Protein AF-A0A662KQK8-F1 (afdb_monomer)

Secondary structure (DSSP, 8-state):
-EEEE-SSEEEETTEEEEGGGT---EEEEEPPTTS-HHHHHHHHHHHHTT-TTEEEEEEEEEEEPSS-TT-EEEEEEEEESSGGGHHHHHHHHHHTT-EEESTTS-HHHHHHHHHH--

Foldseek 3Di:
DFDFDDQFWTDDDVDIDGLLVPDFDKWKWWDDPPDDPVVLLVLLCVPPVPPQQWDDKADWDWDQDPVHNVDITTIIITTTRTLVCLVVSQVVSVVVPTHIGPSPPDVRVVSVVVVVVD

Solvent-accessible surface area (backbone atoms only — not comparable to full-atom values): 6840 Å² total; per-residue (Å²): 104,83,74,52,64,48,97,59,32,33,37,34,75,94,44,78,44,63,27,76,82,81,48,71,41,54,27,38,40,34,53,50,91,95,56,59,60,67,62,52,49,52,50,48,47,71,78,45,56,82,38,85,54,45,66,48,74,54,67,86,43,78,42,59,37,91,91,43,72,88,43,74,40,51,27,27,43,42,29,27,72,43,61,88,44,36,60,63,54,43,51,52,48,35,76,72,68,32,49,65,43,67,54,81,59,55,60,52,59,49,53,54,50,58,65,70,74,108

pLDDT: mean 93.72, std 4.58, range [72.25, 97.88]

Radius of gyration: 15.24 Å; Cα contacts (8 Å, |Δi|>4): 197; chains: 1; bounding box: 35×21×44 Å

Sequence (118 aa):
MLINASPNYLYWQGKVQPVEKMHSPYFLAIVPDGMDANDARNKIIREIGNDNRIKEIGEIETYSSFWNPGIKRRVFKVYTKHPGNVPEMSDKVFKLGLYTAEHDIPYHERALTDLAAK

Nearest PDB structures (foldseek):
  8ddj-assembly1_A  TM=4.858E-01  e=5.154E-02  Escherichia coli K-12
  4age-assembly1_C  TM=4.569E-01  e=6.938E-02  Escherichia coli
  2vv5-assembly1_G  TM=4.571E-01  e=6.938E-02  Escherichia coli
  4agf-assembly1_G  TM=4.567E-01  e=1.185E-01  Escherichia coli
  2oau-assembly1_G  TM=4.568E-01  e=2.418E-01  Escherichia coli

Mean predicted aligned error: 3.6 Å

Structure (mmCIF, N/CA/C/O backbone):
data_AF-A0A662KQK8-F1
#
_entry.id   AF-A0A662KQK8-F1
#
loop_
_atom_site.group_PDB
_atom_site.id
_atom_site.type_symbol
_atom_site.label_atom_id
_atom_site.label_alt_id
_atom_site.label_comp_id
_atom_site.label_asym_id
_atom_site.label_entity_id
_atom_site.label_seq_id
_atom_site.pdbx_PDB_ins_code
_atom_site.Cartn_x
_atom_site.Cartn_y
_atom_site.Cartn_z
_atom_site.occupancy
_atom_site.B_iso_or_equiv
_atom_site.auth_seq_id
_atom_site.auth_comp_id
_atom_site.auth_asym_id
_atom_site.auth_atom_id
_atom_site.pdbx_PDB_model_num
ATOM 1 N N . MET A 1 1 ? 3.067 0.909 -25.459 1.00 88.75 1 MET A N 1
ATOM 2 C CA . MET A 1 1 ? 2.551 -0.334 -24.848 1.00 88.75 1 MET A CA 1
ATOM 3 C C . MET A 1 1 ? 3.451 -0.738 -23.689 1.00 88.75 1 MET A C 1
ATOM 5 O O . MET A 1 1 ? 4.666 -0.769 -23.888 1.00 88.75 1 MET A O 1
ATOM 9 N N . LEU A 1 2 ? 2.884 -0.973 -22.499 1.00 92.19 2 LEU A N 1
ATOM 10 C CA . LEU A 1 2 ? 3.617 -1.567 -21.375 1.00 92.19 2 LEU A CA 1
ATOM 11 C C . LEU A 1 2 ? 3.794 -3.057 -21.673 1.00 92.19 2 LEU A C 1
ATOM 13 O O . LEU A 1 2 ? 2.818 -3.730 -21.980 1.00 92.19 2 LEU A O 1
ATOM 17 N N . ILE A 1 3 ? 5.032 -3.540 -21.641 1.00 93.50 3 ILE A N 1
ATOM 18 C CA . ILE A 1 3 ? 5.365 -4.941 -21.917 1.00 93.50 3 ILE A CA 1
ATOM 19 C C . ILE A 1 3 ? 5.495 -5.697 -20.601 1.00 93.50 3 ILE A C 1
ATOM 21 O O . ILE A 1 3 ? 4.976 -6.799 -20.467 1.00 93.50 3 ILE A O 1
ATOM 25 N N . ASN A 1 4 ? 6.231 -5.126 -19.644 1.00 94.00 4 ASN A N 1
ATOM 26 C CA . ASN A 1 4 ? 6.532 -5.803 -18.391 1.00 94.00 4 ASN A CA 1
ATOM 27 C C . ASN A 1 4 ? 6.954 -4.822 -17.281 1.00 94.00 4 ASN A C 1
ATOM 29 O O . ASN A 1 4 ? 7.220 -3.647 -17.542 1.00 94.00 4 ASN A O 1
ATOM 33 N N . ALA A 1 5 ? 7.085 -5.321 -16.053 1.00 94.44 5 ALA A N 1
ATOM 34 C CA . ALA A 1 5 ? 7.600 -4.598 -14.895 1.00 94.44 5 ALA A CA 1
ATOM 35 C C . ALA A 1 5 ? 8.698 -5.401 -14.170 1.00 94.44 5 ALA A C 1
ATOM 37 O O . ALA A 1 5 ? 8.873 -6.596 -14.383 1.00 94.44 5 ALA A O 1
ATOM 38 N N . SER A 1 6 ? 9.456 -4.736 -13.308 1.00 93.50 6 SER A N 1
ATOM 39 C CA . SER A 1 6 ? 10.317 -5.315 -12.275 1.00 93.50 6 SER A CA 1
ATOM 40 C C . SER A 1 6 ? 10.228 -4.438 -11.019 1.00 93.50 6 SER A C 1
ATOM 42 O O . SER A 1 6 ? 9.648 -3.350 -11.079 1.00 93.50 6 SER A O 1
ATOM 44 N N . PRO A 1 7 ? 10.833 -4.842 -9.886 1.00 91.88 7 PRO A N 1
ATOM 45 C CA . PRO A 1 7 ? 10.885 -4.005 -8.686 1.00 91.88 7 PRO A CA 1
ATOM 46 C C . PRO A 1 7 ? 11.444 -2.596 -8.896 1.00 91.88 7 PRO A C 1
ATOM 48 O O . PRO A 1 7 ? 11.101 -1.700 -8.133 1.00 91.88 7 PRO A O 1
ATOM 51 N N . ASN A 1 8 ? 12.261 -2.395 -9.935 1.00 93.75 8 ASN A N 1
ATOM 52 C CA . ASN A 1 8 ? 12.959 -1.135 -10.180 1.00 93.75 8 ASN A CA 1
ATOM 53 C C . ASN A 1 8 ? 12.514 -0.433 -11.470 1.00 93.75 8 ASN A C 1
ATOM 55 O O . ASN A 1 8 ? 12.630 0.788 -11.567 1.00 93.75 8 ASN A O 1
ATOM 59 N N . TYR A 1 9 ? 11.988 -1.163 -12.459 1.00 95.88 9 TYR A N 1
ATOM 60 C CA . TYR A 1 9 ? 11.760 -0.628 -13.802 1.00 95.88 9 TYR A CA 1
ATOM 61 C C . TYR A 1 9 ? 10.431 -1.065 -14.417 1.00 95.88 9 TYR A C 1
ATOM 63 O O . TYR A 1 9 ? 9.920 -2.148 -14.157 1.00 95.88 9 TYR A O 1
ATOM 71 N N . LEU A 1 10 ? 9.908 -0.223 -15.303 1.00 96.12 10 LEU A N 1
ATOM 72 C CA . LEU A 1 10 ? 8.835 -0.531 -16.240 1.00 96.12 10 LEU A CA 1
ATOM 73 C C . LEU A 1 10 ? 9.423 -0.608 -17.648 1.00 96.12 10 LEU A C 1
ATOM 75 O O . LEU A 1 10 ? 10.153 0.294 -18.076 1.00 96.12 10 LEU A O 1
ATOM 79 N N . TYR A 1 11 ? 9.077 -1.671 -18.364 1.00 95.88 11 TYR A N 1
ATOM 80 C CA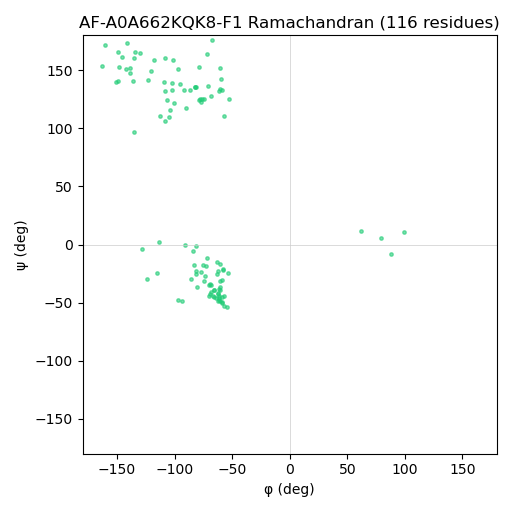 . TYR A 1 11 ? 9.547 -1.954 -19.712 1.00 95.88 11 TYR A CA 1
ATOM 81 C C . TYR A 1 11 ? 8.431 -1.659 -20.701 1.00 95.88 11 TYR A C 1
ATOM 83 O O . TYR A 1 11 ? 7.434 -2.375 -20.780 1.00 95.88 11 TYR A O 1
ATOM 91 N N . TRP A 1 12 ? 8.609 -0.597 -21.467 1.00 94.69 12 TRP A N 1
ATOM 92 C CA . TRP A 1 12 ? 7.732 -0.210 -22.558 1.00 94.69 12 TRP A CA 1
ATOM 93 C C . TRP A 1 12 ? 8.366 -0.620 -23.874 1.00 94.69 12 TRP A C 1
ATOM 95 O O . TRP A 1 12 ? 9.586 -0.760 -23.987 1.00 94.69 12 TRP A O 1
ATOM 105 N N . GLN A 1 13 ? 7.544 -0.738 -24.907 1.00 95.44 13 GLN A N 1
ATOM 106 C CA . GLN A 1 13 ? 8.054 -0.874 -26.263 1.00 95.44 13 GLN A CA 1
ATOM 107 C C . GLN A 1 13 ? 8.960 0.322 -26.606 1.00 95.44 13 GLN A C 1
ATOM 109 O O . GLN A 1 13 ? 8.490 1.453 -26.701 1.00 95.44 13 GLN A O 1
ATOM 114 N N . GLY A 1 14 ? 10.265 0.064 -26.739 1.00 94.19 14 GLY A N 1
ATOM 115 C CA . GLY A 1 14 ? 11.283 1.067 -27.066 1.00 94.19 14 GLY A CA 1
ATOM 116 C C . GLY A 1 14 ? 11.755 1.963 -25.911 1.00 94.19 14 GLY A C 1
ATOM 117 O O . GLY A 1 14 ? 12.526 2.885 -26.165 1.00 94.19 14 GLY A O 1
ATOM 118 N N . LYS A 1 15 ? 11.329 1.738 -24.656 1.00 95.62 15 LYS A N 1
ATOM 119 C CA . LYS A 1 15 ? 11.732 2.579 -23.509 1.00 95.62 15 LYS A CA 1
ATOM 120 C C . LYS A 1 15 ? 11.748 1.811 -22.187 1.00 95.62 15 LYS A C 1
ATOM 122 O O . LYS A 1 15 ? 10.815 1.082 -21.871 1.00 95.62 15 LYS A O 1
ATOM 127 N N . VAL A 1 16 ? 12.751 2.078 -21.353 1.00 96.50 16 VAL A N 1
ATOM 128 C CA . VAL A 1 16 ? 12.785 1.665 -19.940 1.00 96.50 16 VAL A CA 1
ATOM 129 C C . VAL A 1 16 ? 12.612 2.898 -19.056 1.00 96.50 16 VAL A C 1
ATOM 131 O O . VAL A 1 16 ? 13.150 3.962 -19.362 1.00 96.50 16 VAL A O 1
ATOM 134 N N . GLN A 1 17 ? 11.844 2.789 -17.971 1.00 96.00 17 GLN A N 1
ATOM 135 C CA . GLN A 1 17 ? 11.699 3.871 -16.992 1.00 96.00 17 GLN A CA 1
ATOM 136 C C . GLN A 1 17 ? 11.700 3.344 -15.553 1.00 96.00 17 GLN A C 1
ATOM 138 O O . GLN A 1 17 ? 11.188 2.249 -15.331 1.00 96.00 17 GLN A O 1
ATOM 143 N N . PRO A 1 18 ? 12.215 4.102 -14.570 1.00 95.62 18 PRO A N 1
ATOM 144 C CA . PRO A 1 18 ? 12.103 3.727 -13.162 1.00 95.62 18 PRO A CA 1
ATOM 145 C C . PRO A 1 18 ? 10.639 3.583 -12.728 1.00 95.62 18 PRO A C 1
ATOM 147 O O . PRO A 1 18 ? 9.818 4.455 -13.029 1.00 95.62 18 PRO A O 1
ATOM 150 N N . VAL A 1 19 ? 10.307 2.499 -12.022 1.00 94.12 19 VAL A N 1
ATOM 151 C CA . VAL A 1 19 ? 8.924 2.220 -11.588 1.00 94.12 19 VAL A CA 1
ATOM 152 C C . VAL A 1 19 ? 8.439 3.210 -10.532 1.00 94.12 19 VAL A C 1
ATOM 154 O O . VAL A 1 19 ? 7.288 3.633 -10.577 1.00 94.12 19 VAL A O 1
A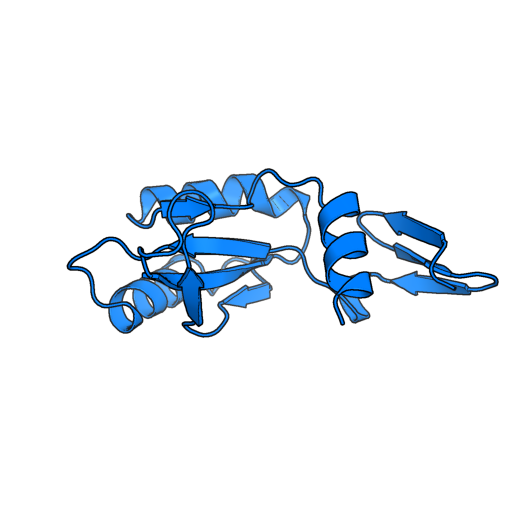TOM 157 N N . GLU A 1 20 ? 9.335 3.658 -9.650 1.00 92.38 20 GLU A N 1
ATOM 158 C CA . GLU A 1 20 ? 9.052 4.582 -8.541 1.00 92.38 20 GLU A CA 1
ATOM 159 C C . GLU A 1 20 ? 8.450 5.927 -8.978 1.00 92.38 20 GLU A C 1
ATOM 161 O O . GLU A 1 20 ? 7.785 6.598 -8.185 1.00 92.38 20 GLU A O 1
ATOM 166 N N . LYS A 1 21 ? 8.659 6.310 -10.248 1.00 92.75 21 LYS A N 1
ATOM 167 C CA . LYS A 1 21 ? 8.100 7.526 -10.856 1.00 92.75 21 LYS A CA 1
ATOM 168 C C . LYS A 1 21 ? 6.611 7.402 -11.184 1.00 92.75 21 LYS A C 1
ATOM 170 O O . LYS A 1 21 ? 5.965 8.415 -11.417 1.00 92.75 21 LYS A O 1
ATOM 175 N N . MET A 1 22 ? 6.083 6.180 -11.240 1.00 93.38 22 MET A N 1
ATOM 176 C CA . MET A 1 22 ? 4.715 5.884 -11.685 1.00 93.38 22 MET A CA 1
ATOM 177 C C . MET A 1 22 ? 3.900 5.109 -10.651 1.00 93.38 22 MET A C 1
ATOM 179 O O . MET A 1 22 ? 2.672 5.215 -10.621 1.00 93.38 22 MET A O 1
ATOM 183 N N . HIS A 1 23 ? 4.572 4.295 -9.841 1.00 95.25 23 HIS A N 1
ATOM 184 C CA . HIS A 1 23 ? 3.952 3.381 -8.897 1.00 95.25 23 HIS A CA 1
ATOM 185 C C . HIS A 1 23 ? 4.841 3.209 -7.661 1.00 95.25 23 HIS A C 1
ATOM 187 O O . HIS A 1 23 ? 6.060 3.367 -7.719 1.00 95.25 23 HIS A O 1
ATOM 193 N N . SER A 1 24 ? 4.243 2.904 -6.515 1.00 95.94 24 SER A N 1
ATOM 194 C CA . SER A 1 24 ? 4.970 2.585 -5.286 1.00 95.94 24 SER A CA 1
ATOM 195 C C . SER A 1 24 ? 4.332 1.375 -4.620 1.00 95.94 24 SER A C 1
ATOM 197 O O . SER A 1 24 ? 3.108 1.272 -4.648 1.00 95.94 24 SER A O 1
ATOM 199 N N . PRO A 1 25 ? 5.119 0.452 -4.047 1.00 96.75 25 PRO A N 1
ATOM 200 C CA . PRO A 1 25 ? 4.566 -0.668 -3.301 1.00 96.75 25 PRO A CA 1
ATOM 201 C C . PRO A 1 25 ? 3.738 -0.162 -2.128 1.00 96.75 25 PRO A C 1
ATOM 203 O O . PRO A 1 25 ? 4.112 0.813 -1.475 1.00 96.75 25 PRO A O 1
ATOM 206 N N . TYR A 1 26 ? 2.636 -0.842 -1.850 1.00 97.31 26 TYR A N 1
ATOM 207 C CA . TYR A 1 26 ? 1.805 -0.560 -0.695 1.00 97.31 26 TYR A CA 1
ATOM 208 C C . TYR A 1 26 ? 1.137 -1.827 -0.190 1.00 97.31 26 TYR A C 1
ATOM 210 O O . TYR A 1 26 ? 1.082 -2.839 -0.884 1.00 97.31 26 TYR A O 1
ATOM 218 N N . PHE A 1 27 ? 0.613 -1.727 1.021 1.00 97.19 27 PHE A N 1
ATOM 219 C CA . PHE A 1 27 ? -0.345 -2.664 1.584 1.00 97.19 27 PHE A CA 1
ATOM 220 C C . PHE A 1 27 ? -1.473 -1.873 2.249 1.00 97.19 27 PHE A C 1
ATOM 222 O O . PHE A 1 27 ? -1.358 -0.661 2.470 1.00 97.19 27 PHE A O 1
ATOM 229 N N . LEU A 1 28 ? -2.576 -2.548 2.548 1.00 96.19 28 LEU A N 1
ATOM 230 C CA . LEU A 1 28 ? -3.716 -1.943 3.223 1.00 96.19 28 LEU A CA 1
ATOM 231 C C . LEU A 1 28 ? -3.581 -2.117 4.731 1.00 96.19 28 LEU A C 1
ATOM 233 O O . LEU A 1 28 ? -3.341 -3.224 5.209 1.00 96.19 28 LEU A O 1
ATOM 237 N N . ALA A 1 29 ? -3.792 -1.034 5.471 1.00 97.12 29 ALA A N 1
ATOM 238 C CA . ALA A 1 29 ? -4.050 -1.067 6.901 1.00 97.12 29 ALA A CA 1
ATOM 239 C C . ALA A 1 29 ? -5.558 -0.906 7.123 1.00 97.12 29 ALA A C 1
ATOM 241 O O . ALA A 1 29 ? -6.162 0.068 6.676 1.00 97.12 29 ALA A O 1
ATOM 242 N N . ILE A 1 30 ? -6.171 -1.880 7.785 1.00 95.56 30 ILE A N 1
ATOM 243 C CA . ILE A 1 30 ? -7.610 -1.955 8.024 1.00 95.56 30 ILE A CA 1
ATOM 244 C C . ILE A 1 30 ? -7.867 -1.638 9.492 1.00 95.56 30 ILE A C 1
ATOM 246 O O . ILE A 1 30 ? -7.332 -2.295 10.390 1.00 95.56 30 ILE A O 1
ATOM 250 N N . VAL A 1 31 ? -8.715 -0.640 9.726 1.00 94.56 31 VAL A N 1
ATOM 251 C CA . VAL A 1 31 ? -9.090 -0.206 11.071 1.00 94.56 31 VAL A CA 1
ATOM 252 C C . VAL A 1 31 ? -10.115 -1.191 11.646 1.00 94.56 31 VAL A C 1
ATOM 254 O O . VAL A 1 31 ? -11.136 -1.422 10.993 1.00 94.56 31 VAL A O 1
ATOM 257 N N . PRO A 1 32 ? -9.872 -1.783 12.832 1.00 91.62 32 PRO A N 1
ATOM 258 C CA . PRO A 1 32 ? -10.848 -2.643 13.495 1.00 91.62 32 PRO A CA 1
ATOM 259 C C . PRO A 1 32 ? -12.150 -1.907 13.830 1.00 91.62 32 PRO A C 1
ATOM 261 O O . PRO A 1 32 ? -12.152 -0.700 14.095 1.00 91.62 32 PRO A O 1
ATOM 264 N N . ASP A 1 33 ? -13.253 -2.651 13.878 1.00 86.12 33 ASP A N 1
ATOM 265 C CA . ASP A 1 33 ? -14.546 -2.108 14.292 1.00 86.12 33 ASP A CA 1
ATOM 266 C C . ASP A 1 33 ? -14.462 -1.574 15.735 1.00 86.12 33 ASP A C 1
ATOM 268 O O . ASP A 1 33 ? -13.895 -2.210 16.622 1.00 86.12 33 ASP A O 1
ATOM 272 N N . GLY A 1 34 ? -14.998 -0.373 15.965 1.00 86.44 34 GLY A N 1
ATOM 273 C CA . GLY A 1 34 ? -14.953 0.309 17.266 1.00 86.44 34 GLY A CA 1
ATOM 274 C C . GLY A 1 34 ? -13.717 1.184 17.515 1.00 86.44 34 GLY A C 1
ATOM 275 O O . GLY A 1 34 ? -13.714 1.943 18.481 1.00 86.44 34 GLY A O 1
ATOM 276 N N . MET A 1 35 ? -12.702 1.149 16.646 1.00 92.25 35 MET A N 1
ATOM 277 C CA . MET A 1 35 ? -11.574 2.088 16.688 1.00 92.25 35 MET A CA 1
ATOM 278 C C . MET A 1 35 ? -11.821 3.262 15.737 1.00 92.25 35 MET A C 1
ATOM 280 O O . MET A 1 35 ? -12.287 3.051 14.615 1.00 92.25 35 MET A O 1
ATOM 284 N N . ASP A 1 36 ? -11.501 4.497 16.144 1.00 94.19 36 ASP A N 1
ATOM 285 C CA . ASP A 1 36 ? -11.553 5.632 15.220 1.00 94.19 36 ASP A CA 1
ATOM 286 C C . ASP A 1 36 ? -10.422 5.575 14.182 1.00 94.19 36 ASP A C 1
ATOM 288 O O . ASP A 1 36 ? -9.269 5.285 14.500 1.00 94.19 36 ASP A O 1
ATOM 292 N N . ALA A 1 37 ? -10.754 5.850 12.920 1.00 93.94 37 ALA A N 1
ATOM 293 C CA . ALA A 1 37 ? -9.802 5.723 11.824 1.00 93.94 37 ALA A CA 1
ATOM 294 C C . ALA A 1 37 ? -8.766 6.849 11.795 1.00 93.94 37 ALA A C 1
ATOM 296 O O . ALA A 1 37 ? -7.630 6.590 11.396 1.00 93.94 37 ALA A O 1
ATOM 297 N N . ASN A 1 38 ? -9.116 8.065 12.231 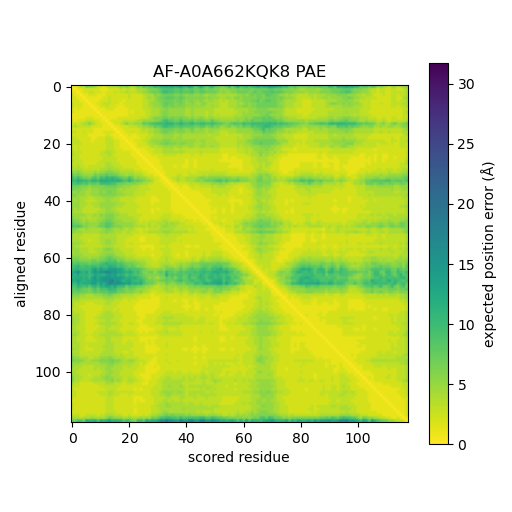1.00 95.62 38 ASN A N 1
ATOM 298 C CA . ASN A 1 38 ? -8.147 9.155 12.312 1.00 95.62 38 ASN A CA 1
ATOM 299 C C . ASN A 1 38 ? -7.146 8.877 13.426 1.00 95.62 38 ASN A C 1
ATOM 301 O O . ASN A 1 38 ? -5.945 8.984 13.197 1.00 95.62 38 ASN A O 1
ATOM 305 N N . ASP A 1 39 ? -7.622 8.438 14.591 1.00 95.38 39 ASP A N 1
ATOM 306 C CA . ASP A 1 39 ? -6.748 8.062 15.705 1.00 95.38 39 ASP A CA 1
ATOM 307 C C . ASP A 1 39 ? -5.822 6.903 15.326 1.00 95.38 39 ASP A C 1
ATOM 309 O O . ASP A 1 39 ? -4.613 6.960 15.569 1.00 95.38 39 ASP A O 1
ATOM 313 N N . ALA A 1 40 ? -6.361 5.876 14.661 1.00 95.56 40 ALA A N 1
ATOM 314 C CA . ALA A 1 40 ? -5.577 4.747 14.179 1.00 95.56 40 ALA A CA 1
ATOM 315 C C . ALA A 1 40 ? -4.508 5.182 13.162 1.00 95.56 40 ALA A C 1
ATOM 317 O O . ALA A 1 40 ? -3.342 4.801 13.287 1.00 95.56 40 ALA A O 1
ATOM 318 N N . ARG A 1 41 ? -4.871 6.023 12.185 1.00 96.75 41 ARG A N 1
ATOM 319 C CA . ARG A 1 41 ? -3.929 6.558 11.193 1.00 96.75 41 ARG A CA 1
ATOM 320 C C . ARG A 1 41 ? -2.861 7.434 11.845 1.00 96.75 41 ARG A C 1
ATOM 322 O O . ARG A 1 41 ? -1.679 7.247 11.571 1.00 96.75 41 ARG A O 1
ATOM 329 N N . ASN A 1 42 ? -3.248 8.335 12.746 1.00 96.62 42 ASN A N 1
ATOM 330 C CA . ASN A 1 42 ? -2.329 9.211 13.474 1.00 96.62 42 ASN A CA 1
ATOM 331 C C . ASN A 1 42 ? -1.347 8.411 14.335 1.00 96.62 42 ASN A C 1
ATOM 333 O O . ASN A 1 42 ? -0.161 8.738 14.381 1.00 96.62 42 ASN A O 1
ATOM 337 N N . LYS A 1 43 ? -1.810 7.321 14.961 1.00 96.00 43 LYS A N 1
ATOM 338 C CA . LYS A 1 43 ? -0.940 6.376 15.666 1.00 96.00 43 LYS A CA 1
ATOM 339 C C . LYS A 1 43 ? 0.104 5.787 14.718 1.00 96.00 43 LYS A C 1
ATOM 341 O O . LYS A 1 43 ? 1.286 5.829 15.034 1.00 96.00 43 LYS A O 1
ATOM 346 N N . ILE A 1 44 ? -0.294 5.294 13.545 1.00 96.81 44 ILE A N 1
ATOM 347 C CA . ILE A 1 44 ? 0.656 4.745 12.563 1.00 96.81 44 ILE A CA 1
ATOM 348 C C . ILE A 1 44 ? 1.644 5.807 12.066 1.00 96.81 44 ILE A C 1
ATOM 350 O O . ILE A 1 44 ? 2.844 5.539 12.018 1.00 96.81 44 ILE A O 1
ATOM 354 N N . ILE A 1 45 ? 1.182 7.026 11.774 1.00 96.69 45 ILE A N 1
ATOM 355 C CA . ILE A 1 45 ? 2.059 8.145 11.394 1.00 96.69 45 ILE A CA 1
ATOM 356 C C . ILE A 1 45 ? 3.101 8.412 12.485 1.00 96.69 45 ILE A C 1
ATOM 358 O O . ILE A 1 45 ? 4.281 8.564 12.178 1.00 96.69 45 ILE A O 1
ATOM 362 N N . ARG A 1 46 ? 2.697 8.415 13.757 1.00 96.75 46 ARG A N 1
ATOM 363 C CA . ARG A 1 46 ? 3.612 8.655 14.877 1.00 96.75 46 ARG A CA 1
ATOM 364 C C . ARG A 1 46 ? 4.641 7.536 15.055 1.00 96.75 46 ARG A C 1
ATOM 366 O O . ARG A 1 46 ? 5.808 7.829 15.284 1.00 96.75 46 ARG A O 1
ATOM 373 N N . GLU A 1 47 ? 4.211 6.278 14.978 1.00 96.38 47 GLU A N 1
ATOM 374 C CA . GLU A 1 47 ? 5.062 5.123 15.298 1.00 96.38 47 GLU A CA 1
ATOM 375 C C . GLU A 1 47 ? 6.010 4.737 14.151 1.00 96.38 47 GLU A C 1
ATOM 377 O O . GLU A 1 47 ? 7.143 4.333 14.404 1.00 96.38 47 GLU A O 1
ATOM 382 N N . ILE A 1 48 ? 5.572 4.850 12.890 1.00 95.44 48 ILE A N 1
ATOM 383 C CA . ILE A 1 48 ? 6.365 4.402 11.729 1.00 95.44 48 ILE A CA 1
ATOM 384 C C . ILE A 1 48 ? 6.527 5.448 10.622 1.00 95.44 48 ILE A C 1
ATOM 386 O O . ILE A 1 48 ? 7.254 5.192 9.666 1.00 95.44 48 ILE A O 1
ATOM 390 N N . GLY A 1 49 ? 5.904 6.626 10.718 1.00 91.69 49 GLY A N 1
ATOM 391 C CA . GLY A 1 49 ? 5.972 7.642 9.658 1.00 91.69 49 GLY A CA 1
ATOM 392 C C . GLY A 1 49 ? 7.382 8.183 9.392 1.00 91.69 49 GLY A C 1
ATOM 393 O O . GLY A 1 49 ? 7.676 8.583 8.270 1.00 91.69 49 GLY A O 1
ATOM 394 N N . ASN A 1 50 ? 8.271 8.131 10.390 1.00 92.94 50 ASN A N 1
ATOM 395 C CA . ASN A 1 50 ? 9.682 8.520 10.256 1.00 92.94 50 ASN A CA 1
ATOM 396 C C . ASN A 1 50 ? 10.608 7.354 9.853 1.00 92.94 50 ASN A C 1
ATOM 398 O O . ASN A 1 50 ? 11.818 7.548 9.724 1.00 92.94 50 ASN A O 1
ATOM 402 N N . ASP A 1 51 ? 10.081 6.138 9.677 1.00 95.44 51 ASP A N 1
ATOM 403 C CA . ASP A 1 51 ? 10.872 4.984 9.246 1.00 95.44 51 ASP A CA 1
ATOM 404 C C . ASP A 1 51 ? 11.318 5.185 7.789 1.00 95.44 51 ASP A C 1
ATOM 406 O O . ASP A 1 51 ? 10.511 5.440 6.893 1.00 95.44 51 ASP A O 1
ATOM 410 N N . ASN A 1 52 ? 12.619 5.056 7.523 1.00 95.00 52 ASN A N 1
ATOM 411 C CA . ASN A 1 52 ? 13.188 5.332 6.205 1.00 95.00 52 ASN A CA 1
ATOM 412 C C . ASN A 1 52 ? 12.661 4.402 5.099 1.00 95.00 52 ASN A C 1
ATOM 414 O O . ASN A 1 52 ? 12.844 4.727 3.924 1.00 95.00 52 ASN A O 1
ATOM 418 N N . ARG A 1 53 ? 12.023 3.281 5.451 1.00 96.38 53 ARG A N 1
ATOM 419 C CA . ARG A 1 53 ? 11.389 2.333 4.525 1.00 96.38 53 ARG A CA 1
ATOM 420 C C . ARG A 1 53 ? 9.998 2.762 4.077 1.00 96.38 53 ARG A C 1
ATOM 422 O O . ARG A 1 53 ? 9.556 2.300 3.019 1.00 96.38 53 ARG A O 1
ATOM 429 N N . ILE A 1 54 ? 9.326 3.613 4.849 1.00 97.12 54 ILE A N 1
ATOM 430 C CA . ILE A 1 54 ? 8.015 4.170 4.521 1.00 97.12 54 ILE A CA 1
ATOM 431 C C . ILE A 1 54 ? 8.204 5.345 3.563 1.00 97.12 54 ILE A C 1
ATOM 433 O O . ILE A 1 54 ? 9.114 6.162 3.707 1.00 97.12 54 ILE A O 1
ATOM 437 N N . LYS A 1 55 ? 7.366 5.386 2.529 1.00 96.25 55 LYS A N 1
ATOM 438 C CA . LYS A 1 55 ? 7.285 6.504 1.590 1.00 96.25 55 LYS A CA 1
ATOM 439 C C . LYS A 1 55 ? 6.200 7.480 2.027 1.00 96.25 55 LYS A C 1
ATOM 441 O O . LYS A 1 55 ? 6.452 8.677 2.062 1.00 96.25 55 LYS A O 1
ATOM 446 N N . GLU A 1 56 ? 5.016 6.960 2.334 1.00 96.81 56 GLU A N 1
ATOM 447 C CA . GLU A 1 56 ? 3.830 7.758 2.636 1.00 96.81 56 GLU A CA 1
ATOM 448 C C . GLU A 1 56 ? 2.765 6.902 3.335 1.00 96.81 56 GLU A C 1
ATOM 450 O O . GLU A 1 56 ? 2.691 5.690 3.126 1.00 96.81 56 GLU A O 1
ATOM 455 N N . ILE A 1 57 ? 1.910 7.540 4.134 1.00 97.56 57 ILE A N 1
ATOM 456 C CA . ILE A 1 57 ? 0.685 6.943 4.673 1.00 97.56 57 ILE A CA 1
ATOM 457 C C . ILE A 1 57 ? -0.497 7.673 4.033 1.00 97.56 57 ILE A C 1
ATOM 459 O O . ILE A 1 57 ? -0.733 8.850 4.309 1.00 97.56 57 ILE A O 1
ATOM 463 N N . GLY A 1 58 ? -1.222 6.970 3.166 1.00 96.75 58 GLY A N 1
ATOM 464 C CA . GLY A 1 58 ? -2.326 7.514 2.383 1.00 96.75 58 GLY A CA 1
ATOM 465 C C . GLY A 1 58 ? -3.536 7.909 3.226 1.00 96.75 58 GLY A C 1
ATOM 466 O O . GLY A 1 58 ? -3.575 7.705 4.442 1.00 96.75 58 GLY A O 1
ATOM 467 N N . GLU A 1 59 ? -4.528 8.488 2.563 1.00 96.69 59 GLU A N 1
ATOM 468 C CA . GLU A 1 59 ? -5.779 8.923 3.182 1.00 96.69 59 GLU A CA 1
ATOM 469 C C . GLU A 1 59 ? -6.684 7.747 3.573 1.00 96.69 59 GLU A C 1
ATOM 471 O O . GLU A 1 59 ? -6.491 6.605 3.146 1.00 96.69 59 GLU A O 1
ATOM 476 N N . ILE A 1 60 ? -7.669 8.034 4.427 1.00 96.25 60 ILE A N 1
ATOM 477 C CA . ILE A 1 60 ? -8.666 7.047 4.842 1.00 96.25 60 ILE A CA 1
ATOM 478 C C . ILE A 1 60 ? -9.686 6.876 3.715 1.00 96.25 60 ILE A C 1
ATOM 480 O O . ILE A 1 60 ? -10.373 7.813 3.318 1.00 96.25 60 ILE A O 1
ATOM 484 N N . GLU A 1 61 ? -9.818 5.646 3.245 1.00 94.56 61 GLU A N 1
ATOM 485 C CA . GLU A 1 61 ? -10.728 5.220 2.194 1.00 94.56 61 GLU A CA 1
ATOM 486 C C . GLU A 1 61 ? -11.727 4.194 2.751 1.00 94.56 61 GLU A C 1
ATOM 488 O O . GLU A 1 61 ? -11.504 3.548 3.780 1.00 94.56 61 GLU A O 1
ATOM 493 N N . THR A 1 62 ? -12.861 4.030 2.069 1.00 91.81 62 THR A N 1
ATOM 494 C CA . THR A 1 62 ? -13.838 2.983 2.398 1.00 91.81 62 THR A CA 1
ATOM 495 C C . THR A 1 62 ? -13.733 1.857 1.384 1.00 91.81 62 THR A C 1
ATOM 497 O O . THR A 1 62 ? -14.027 2.060 0.209 1.00 91.81 62 THR A O 1
ATOM 500 N N . TYR A 1 63 ? -13.348 0.666 1.838 1.00 89.06 63 TYR A N 1
ATOM 501 C CA . TYR A 1 63 ? -13.281 -0.536 1.006 1.00 89.06 63 TYR A CA 1
ATOM 502 C C . TYR A 1 63 ? -14.479 -1.433 1.277 1.00 89.06 63 TYR A C 1
ATOM 504 O O . TYR A 1 63 ? -14.878 -1.628 2.426 1.00 89.06 63 TYR A O 1
ATOM 512 N N . SER A 1 64 ? -15.034 -2.008 0.214 1.00 85.81 64 SER A N 1
ATOM 513 C CA . SER A 1 64 ? -15.984 -3.113 0.348 1.00 85.81 64 SER A CA 1
ATOM 514 C C . SER A 1 64 ? -15.191 -4.403 0.524 1.00 85.81 64 SER A C 1
ATOM 516 O O . SER A 1 64 ? -14.195 -4.616 -0.167 1.00 85.81 64 SER A O 1
ATOM 518 N N . SER A 1 65 ? -15.595 -5.255 1.463 1.00 77.06 65 SER A N 1
ATOM 519 C CA . SER A 1 65 ? -14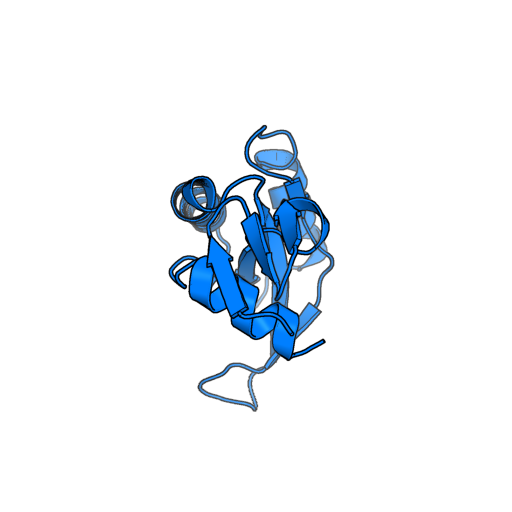.939 -6.546 1.650 1.00 77.06 65 SER A CA 1
ATOM 520 C C . SER A 1 65 ? -15.073 -7.381 0.379 1.00 77.06 65 SER A C 1
ATOM 522 O O . SER A 1 65 ? -16.165 -7.534 -0.165 1.00 77.06 65 SER A O 1
ATOM 524 N N . PHE A 1 66 ? -13.951 -7.953 -0.058 1.00 72.25 66 PHE A N 1
ATOM 525 C CA . PHE A 1 66 ? -13.903 -8.818 -1.234 1.00 72.25 66 PHE A CA 1
ATOM 526 C C . PHE A 1 66 ? -14.799 -10.060 -1.092 1.00 72.25 66 PHE A C 1
ATOM 528 O O . PHE A 1 66 ? -15.422 -10.486 -2.057 1.00 72.25 66 PHE A O 1
ATOM 535 N N . TRP A 1 67 ? -14.894 -10.627 0.117 1.00 77.75 67 TRP A N 1
ATOM 536 C CA . TRP A 1 67 ? -15.703 -11.822 0.380 1.00 77.75 67 TRP A CA 1
ATOM 537 C C . TRP A 1 67 ? -17.172 -11.501 0.694 1.00 77.75 67 TRP A C 1
ATOM 539 O O . TRP A 1 67 ? -18.056 -12.295 0.382 1.00 77.75 67 TRP A O 1
ATOM 549 N N . ASN A 1 68 ? -17.453 -10.337 1.288 1.00 83.81 68 ASN A N 1
ATOM 550 C CA . ASN A 1 68 ? -18.818 -9.900 1.575 1.00 83.81 68 ASN A CA 1
ATOM 551 C C . ASN A 1 68 ? -19.010 -8.422 1.193 1.00 83.81 68 ASN A C 1
ATOM 553 O O . ASN A 1 68 ? -18.730 -7.544 2.012 1.00 83.81 68 ASN A O 1
ATOM 557 N N . PRO A 1 69 ? -19.554 -8.129 -0.003 1.00 83.06 69 PRO A N 1
ATOM 558 C CA . PRO A 1 69 ? -19.730 -6.758 -0.488 1.00 83.06 69 PRO A CA 1
ATOM 559 C C . PRO A 1 69 ? -20.576 -5.852 0.420 1.00 83.06 69 PRO A C 1
ATOM 561 O O . PRO A 1 69 ? -20.467 -4.631 0.340 1.00 83.06 69 PRO A O 1
ATOM 564 N N . GLY A 1 70 ? -21.413 -6.427 1.295 1.00 86.06 70 GLY A N 1
ATOM 565 C CA . GLY A 1 70 ? -22.203 -5.669 2.268 1.00 86.06 70 GLY A CA 1
ATOM 566 C C . GLY A 1 70 ? -21.375 -5.090 3.420 1.00 86.06 70 GLY A C 1
ATOM 567 O O . GLY A 1 70 ? -21.821 -4.157 4.086 1.00 86.06 70 GLY A O 1
ATOM 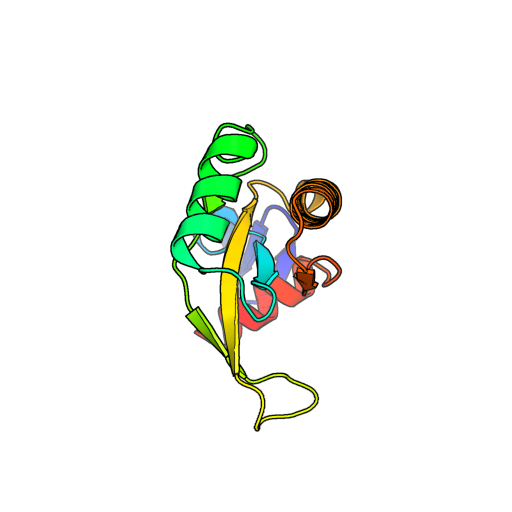568 N N . ILE A 1 71 ? -20.165 -5.606 3.652 1.00 86.38 71 ILE A N 1
ATOM 569 C CA . ILE A 1 71 ? -19.267 -5.127 4.702 1.00 86.38 71 ILE A CA 1
ATOM 570 C C . ILE A 1 71 ? -18.374 -4.030 4.130 1.00 86.38 71 ILE A C 1
ATOM 572 O O . ILE A 1 71 ? -17.548 -4.280 3.252 1.00 86.38 71 ILE A O 1
ATOM 576 N N . LYS A 1 72 ? -18.494 -2.823 4.685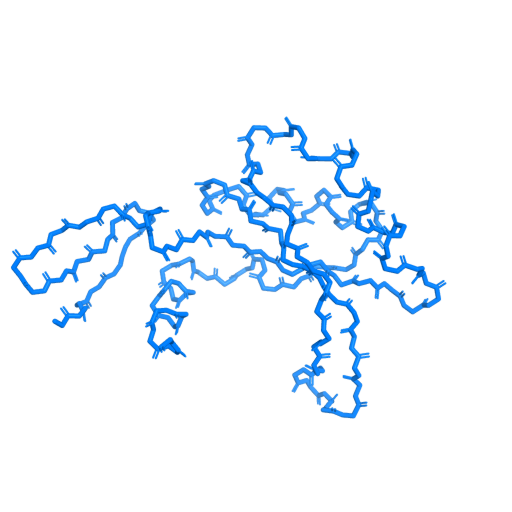 1.00 89.44 72 LYS A N 1
ATOM 577 C CA . LYS A 1 72 ? -17.616 -1.688 4.387 1.00 89.44 72 LYS A CA 1
ATOM 578 C C . LYS A 1 72 ? -16.612 -1.504 5.515 1.00 89.44 72 LYS A C 1
ATOM 580 O O . LYS A 1 72 ? -16.997 -1.497 6.679 1.00 89.44 72 LYS A O 1
ATOM 585 N N . ARG A 1 73 ? -15.335 -1.341 5.178 1.00 90.12 73 ARG A N 1
ATOM 586 C CA . ARG A 1 73 ? -14.248 -1.134 6.140 1.00 90.12 73 ARG A CA 1
ATOM 587 C C . ARG A 1 73 ? -13.503 0.153 5.843 1.00 90.12 73 ARG A C 1
ATOM 589 O O . ARG A 1 73 ? -13.266 0.479 4.682 1.00 90.12 73 ARG A O 1
ATOM 596 N N . ARG A 1 74 ? -13.109 0.857 6.903 1.00 94.38 74 ARG A N 1
ATOM 597 C CA . ARG A 1 74 ? -12.188 1.991 6.806 1.00 94.38 74 ARG A CA 1
ATOM 598 C C . ARG A 1 74 ? -10.772 1.449 6.679 1.00 94.38 74 ARG A C 1
ATOM 600 O O . ARG A 1 74 ? -10.331 0.661 7.516 1.00 94.38 74 ARG A O 1
ATOM 607 N N . VAL A 1 75 ? -10.085 1.859 5.627 1.00 95.56 75 VAL A N 1
ATOM 608 C CA . VAL A 1 75 ? -8.721 1.429 5.330 1.00 95.56 75 VAL A CA 1
ATOM 609 C C . VAL A 1 75 ? -7.880 2.628 4.937 1.00 95.56 75 VAL A C 1
ATOM 611 O O . VAL A 1 75 ? -8.413 3.655 4.541 1.00 95.56 75 VAL A O 1
ATOM 614 N N . PHE A 1 76 ? -6.567 2.501 5.011 1.00 97.06 76 PHE A N 1
ATOM 615 C CA . PHE A 1 76 ? -5.650 3.441 4.378 1.00 97.06 76 PHE A CA 1
ATOM 616 C C . PHE A 1 76 ? -4.451 2.680 3.826 1.00 97.06 76 PHE A C 1
ATOM 618 O O . PHE A 1 76 ? -4.074 1.618 4.332 1.00 97.06 76 PHE A O 1
ATOM 625 N N . LYS A 1 77 ? -3.861 3.208 2.756 1.00 97.31 77 LYS A N 1
ATOM 626 C CA . LYS A 1 77 ? -2.688 2.607 2.114 1.00 97.31 77 LYS A CA 1
ATOM 627 C C . LYS A 1 77 ? -1.421 3.013 2.852 1.00 97.31 77 LYS A C 1
ATOM 629 O O . LYS A 1 77 ? -1.230 4.186 3.161 1.00 97.31 77 LYS A O 1
ATOM 634 N N . VAL A 1 78 ? -0.532 2.059 3.092 1.00 97.88 78 VAL A N 1
ATOM 635 C CA . VAL A 1 78 ? 0.813 2.323 3.614 1.00 97.88 78 VAL A CA 1
ATOM 636 C C . VAL A 1 78 ? 1.804 2.070 2.489 1.00 97.88 78 VAL A C 1
ATOM 638 O O . VAL A 1 78 ? 2.042 0.923 2.114 1.00 97.88 78 VAL A O 1
ATOM 641 N N . TYR A 1 79 ? 2.360 3.143 1.931 1.00 97.75 79 TYR A N 1
ATOM 642 C CA . TYR A 1 79 ? 3.307 3.081 0.826 1.00 97.75 79 TYR A CA 1
ATOM 643 C C . TYR A 1 79 ? 4.728 2.906 1.351 1.00 97.75 79 TYR A C 1
ATOM 645 O O . TYR A 1 79 ? 5.182 3.638 2.233 1.00 97.75 79 TYR A O 1
ATOM 653 N N . THR A 1 80 ? 5.471 1.974 0.765 1.00 97.06 80 THR A N 1
ATOM 654 C CA . THR A 1 80 ? 6.883 1.744 1.076 1.00 97.06 80 THR A CA 1
ATOM 655 C C . THR A 1 80 ? 7.772 2.210 -0.075 1.00 97.06 80 THR A C 1
ATOM 657 O O . THR A 1 80 ? 7.327 2.397 -1.207 1.00 97.06 80 THR A O 1
ATOM 660 N N . LYS A 1 81 ? 9.059 2.430 0.205 1.00 95.12 81 LYS A N 1
ATOM 661 C CA . LYS A 1 81 ? 10.036 2.832 -0.821 1.00 95.12 81 LYS A CA 1
ATOM 662 C C . LYS A 1 81 ? 10.486 1.679 -1.718 1.00 95.12 81 LYS A C 1
ATOM 664 O O . LYS A 1 81 ? 10.942 1.921 -2.827 1.00 95.12 81 LYS A O 1
ATOM 669 N N . HIS A 1 82 ? 10.383 0.441 -1.242 1.00 95.00 82 HIS A N 1
ATOM 670 C CA . HIS A 1 82 ? 10.827 -0.748 -1.965 1.00 95.00 82 HIS A CA 1
ATOM 671 C C . HIS A 1 82 ? 9.943 -1.946 -1.588 1.00 95.00 82 HIS A C 1
ATOM 673 O O . HIS A 1 82 ? 9.606 -2.086 -0.410 1.00 95.00 82 HIS A O 1
ATOM 679 N N . PRO A 1 83 ? 9.581 -2.837 -2.531 1.00 94.94 83 PRO A N 1
ATOM 680 C CA . PRO A 1 83 ? 8.655 -3.937 -2.251 1.00 94.94 83 PRO A CA 1
ATOM 681 C C . PRO A 1 83 ? 9.160 -4.900 -1.175 1.00 94.94 83 PRO A C 1
ATOM 683 O O . PRO A 1 83 ? 8.369 -5.401 -0.386 1.00 94.94 83 PRO A O 1
ATOM 686 N N . GLY A 1 84 ? 10.480 -5.084 -1.063 1.00 94.94 84 GLY A N 1
ATOM 687 C CA . GLY A 1 84 ? 11.085 -5.886 0.008 1.00 94.94 84 GLY A CA 1
ATOM 688 C C . GLY A 1 84 ? 10.809 -5.369 1.428 1.00 94.94 84 GLY A C 1
ATOM 689 O O . GLY A 1 84 ? 10.952 -6.125 2.380 1.00 94.94 84 GLY A O 1
ATOM 690 N N . ASN A 1 85 ? 10.374 -4.115 1.581 1.00 96.69 85 ASN A N 1
ATOM 691 C CA . ASN A 1 85 ? 10.013 -3.552 2.881 1.00 96.69 85 ASN A CA 1
ATOM 692 C C . ASN A 1 85 ? 8.580 -3.910 3.302 1.00 96.69 85 ASN A C 1
ATOM 694 O O . ASN A 1 85 ? 8.242 -3.744 4.471 1.00 96.69 85 ASN A O 1
ATOM 698 N N . VAL A 1 86 ? 7.725 -4.348 2.369 1.00 97.25 86 VAL A N 1
ATOM 699 C CA . VAL A 1 86 ? 6.299 -4.585 2.636 1.00 97.25 86 VAL A CA 1
ATOM 700 C C . VA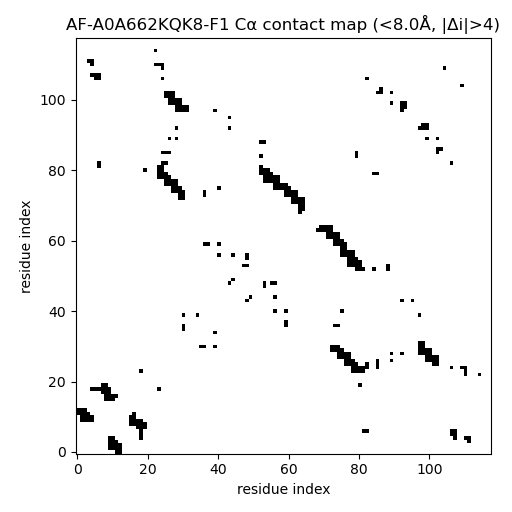L A 1 86 ? 6.088 -5.610 3.756 1.00 97.25 86 VAL A C 1
ATOM 702 O O . VAL A 1 86 ? 5.404 -5.238 4.707 1.00 97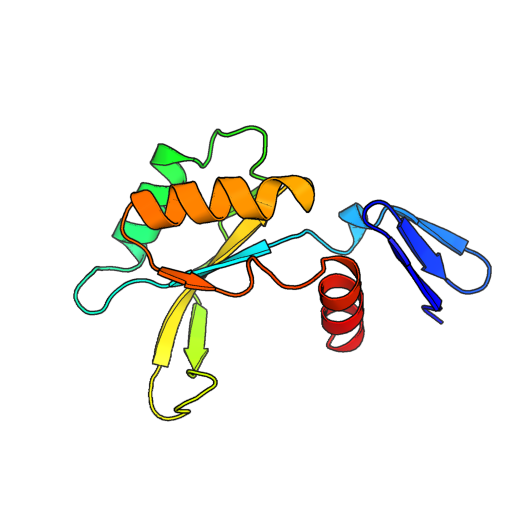.25 86 VAL A O 1
ATOM 705 N N . PRO A 1 87 ? 6.714 -6.810 3.747 1.00 95.75 87 PRO A N 1
ATOM 706 C CA . PRO A 1 87 ? 6.453 -7.823 4.773 1.00 95.75 87 PRO A CA 1
ATOM 707 C C . PRO A 1 87 ? 6.749 -7.334 6.196 1.00 95.75 87 PRO A C 1
ATOM 709 O O . PRO A 1 87 ? 5.936 -7.491 7.107 1.00 95.75 87 PRO A O 1
ATOM 712 N N . GLU A 1 88 ? 7.895 -6.676 6.386 1.00 95.81 88 GLU A N 1
ATOM 713 C CA . GLU A 1 88 ? 8.296 -6.177 7.701 1.00 95.81 88 GLU A CA 1
ATOM 714 C C . GLU A 1 88 ? 7.408 -5.012 8.158 1.00 95.81 88 GLU A C 1
ATOM 716 O O . GLU A 1 88 ? 7.000 -4.951 9.318 1.00 95.81 88 GLU A O 1
ATOM 721 N N . MET A 1 89 ? 7.086 -4.076 7.258 1.00 97.56 89 MET A N 1
ATOM 722 C CA . MET A 1 89 ? 6.261 -2.920 7.617 1.00 97.56 89 MET A CA 1
ATOM 723 C C . MET A 1 89 ? 4.811 -3.321 7.889 1.00 97.56 89 MET A C 1
ATOM 725 O O . MET A 1 89 ? 4.199 -2.775 8.806 1.00 97.56 89 MET A O 1
ATOM 729 N N . SER A 1 90 ? 4.277 -4.309 7.168 1.00 97.44 90 SER A N 1
ATOM 730 C CA . SER A 1 90 ? 2.952 -4.853 7.458 1.00 97.44 90 SER A CA 1
ATOM 731 C C . SER A 1 90 ? 2.898 -5.563 8.807 1.00 97.44 90 SER A C 1
ATOM 733 O O . SER A 1 90 ? 1.932 -5.374 9.541 1.00 97.44 90 SER A O 1
ATOM 735 N N . ASP A 1 91 ? 3.940 -6.309 9.186 1.00 97.19 91 ASP A N 1
ATOM 736 C CA . ASP A 1 91 ? 4.001 -6.964 10.498 1.00 97.19 91 ASP A CA 1
ATOM 737 C C . ASP A 1 91 ? 4.073 -5.936 11.642 1.00 97.19 91 ASP A C 1
ATOM 739 O O . ASP A 1 91 ? 3.385 -6.068 12.655 1.00 97.19 91 ASP A O 1
ATOM 743 N N . LYS A 1 92 ? 4.825 -4.840 11.463 1.00 97.00 92 LYS A N 1
ATOM 744 C CA . LYS A 1 92 ? 4.824 -3.726 12.426 1.00 97.00 92 LYS A CA 1
ATOM 745 C C .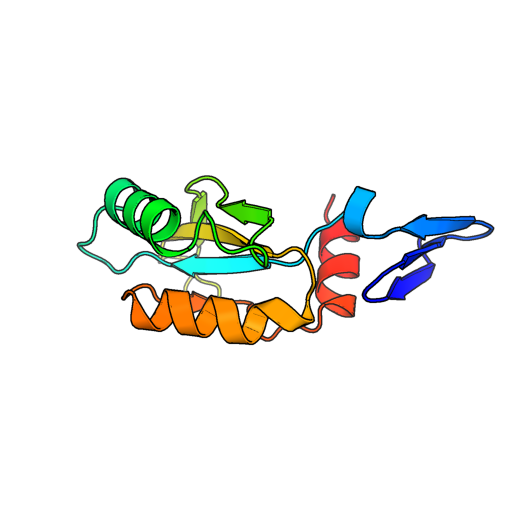 LYS A 1 92 ? 3.440 -3.100 12.588 1.00 97.00 92 LYS A C 1
ATOM 747 O O . LYS A 1 92 ? 2.991 -2.914 13.716 1.00 97.00 92 LYS A O 1
ATOM 752 N N . VAL A 1 93 ? 2.757 -2.784 11.485 1.00 97.19 93 VAL A N 1
ATOM 753 C CA . VAL A 1 93 ? 1.392 -2.227 11.527 1.00 97.19 93 VAL A CA 1
ATOM 754 C C . VAL A 1 93 ? 0.425 -3.203 12.198 1.00 97.19 93 VAL A C 1
ATOM 756 O O . VAL A 1 93 ? -0.395 -2.783 13.016 1.00 97.19 93 VAL A O 1
ATOM 759 N N . PHE A 1 94 ? 0.578 -4.502 11.931 1.00 96.94 94 PHE A N 1
ATOM 760 C CA . PHE A 1 94 ? -0.211 -5.546 12.571 1.00 96.94 94 PHE A CA 1
ATOM 761 C C . PHE A 1 94 ? -0.017 -5.579 14.091 1.00 96.94 94 PHE A C 1
ATOM 763 O O . PHE A 1 94 ? -0.982 -5.527 14.854 1.00 96.94 94 PHE A O 1
ATOM 770 N N . LYS A 1 95 ? 1.237 -5.542 14.554 1.00 96.88 95 LYS A N 1
ATOM 771 C CA . LYS A 1 95 ? 1.589 -5.473 15.984 1.00 96.88 95 LYS A CA 1
ATOM 772 C C . LYS A 1 95 ? 1.096 -4.200 16.678 1.00 96.88 95 LYS A C 1
ATOM 774 O O . LYS A 1 95 ? 0.913 -4.198 17.892 1.00 96.88 95 LYS A O 1
ATOM 779 N N . LEU A 1 96 ? 0.846 -3.127 15.926 1.00 95.62 96 LEU A N 1
ATOM 780 C CA . LEU A 1 96 ? 0.249 -1.888 16.434 1.00 95.62 96 LEU A CA 1
ATOM 781 C C . LEU A 1 96 ? -1.284 -1.952 16.559 1.00 95.62 96 LEU A C 1
ATOM 783 O O . LEU A 1 96 ? -1.883 -0.992 17.061 1.00 95.62 96 LEU A O 1
ATOM 787 N N . GLY A 1 97 ? -1.903 -3.074 16.179 1.00 94.81 97 GLY A N 1
ATOM 788 C CA . GLY A 1 97 ? -3.315 -3.374 16.414 1.00 94.81 97 GLY A CA 1
ATOM 789 C C . GLY A 1 97 ? -4.244 -3.121 15.226 1.00 94.81 97 GLY A C 1
ATOM 790 O O . GLY A 1 97 ? -5.456 -3.147 15.413 1.00 94.81 97 GLY A O 1
ATOM 791 N N . LEU A 1 98 ? -3.713 -2.869 14.025 1.00 95.81 98 LEU A N 1
ATOM 792 C CA . LEU A 1 98 ? -4.514 -2.837 12.795 1.00 95.81 98 LEU A CA 1
ATOM 793 C C . LEU A 1 98 ? -4.430 -4.177 12.067 1.00 95.81 98 LEU A C 1
ATOM 795 O O . LEU A 1 98 ? -3.411 -4.852 12.131 1.00 95.81 98 LEU A O 1
ATOM 799 N N . TYR A 1 99 ? -5.464 -4.553 11.316 1.00 94.56 99 TYR A N 1
ATOM 800 C CA . TYR A 1 99 ? -5.311 -5.665 10.375 1.00 94.56 99 TYR A CA 1
ATOM 801 C C . TYR A 1 99 ? -4.582 -5.183 9.123 1.00 94.56 99 TYR A C 1
ATOM 803 O O . TYR A 1 99 ? -4.672 -4.011 8.756 1.00 94.56 99 TYR A O 1
ATOM 811 N N . THR A 1 100 ? -3.882 -6.084 8.446 1.00 95.62 100 THR A N 1
ATOM 812 C CA . THR A 1 100 ? -3.203 -5.788 7.186 1.00 95.62 100 THR A CA 1
ATOM 813 C C . THR A 1 100 ? -3.722 -6.689 6.073 1.00 95.62 100 THR A C 1
ATOM 815 O O . THR A 1 100 ? -4.187 -7.801 6.320 1.00 95.62 100 THR A O 1
ATOM 818 N N . ALA A 1 101 ? -3.717 -6.180 4.844 1.00 93.88 101 ALA A N 1
ATOM 819 C CA . ALA A 1 101 ? -4.106 -6.929 3.654 1.00 93.88 101 ALA A CA 1
ATOM 820 C C . ALA A 1 101 ? -3.261 -6.499 2.452 1.00 93.88 101 ALA A C 1
ATOM 822 O O . ALA A 1 101 ? -2.655 -5.427 2.465 1.00 93.88 101 ALA A O 1
ATOM 823 N N . GLU A 1 102 ? -3.226 -7.340 1.417 1.00 93.56 102 GLU A N 1
ATOM 824 C CA . GLU A 1 102 ? -2.488 -7.112 0.161 1.00 93.56 102 GLU A CA 1
ATOM 825 C C . GLU A 1 102 ? -0.960 -6.974 0.302 1.00 93.56 102 GLU A C 1
ATOM 827 O O . GLU A 1 102 ? -0.264 -6.611 -0.642 1.00 93.56 102 GLU A O 1
ATOM 832 N N . HIS A 1 103 ? -0.416 -7.294 1.471 1.00 94.56 103 HIS A N 1
ATOM 833 C CA . HIS A 1 103 ? 1.018 -7.303 1.773 1.00 94.56 103 HIS A CA 1
ATOM 834 C C . HIS A 1 103 ? 1.820 -8.447 1.121 1.00 94.56 103 HIS A C 1
ATOM 836 O O . HIS A 1 103 ? 3.048 -8.438 1.143 1.00 94.56 103 HIS A O 1
ATOM 842 N N . ASP A 1 104 ? 1.131 -9.434 0.558 1.00 93.50 104 ASP A N 1
ATOM 843 C CA . ASP A 1 104 ? 1.649 -10.698 0.030 1.00 93.50 104 ASP A CA 1
ATOM 844 C C . ASP A 1 104 ? 1.492 -10.815 -1.492 1.00 93.50 104 ASP A C 1
ATOM 846 O O . ASP A 1 104 ? 1.884 -11.814 -2.091 1.00 93.50 104 ASP A O 1
ATOM 850 N N . ILE A 1 105 ? 0.963 -9.773 -2.135 1.00 93.44 105 ILE A N 1
ATOM 851 C CA . ILE A 1 105 ? 0.815 -9.725 -3.587 1.00 93.44 105 ILE A CA 1
ATOM 852 C C . ILE A 1 105 ? 2.189 -9.448 -4.208 1.00 93.44 105 ILE A C 1
ATOM 854 O O . ILE A 1 105 ? 2.824 -8.442 -3.862 1.00 93.44 105 ILE A O 1
ATOM 858 N N . PRO A 1 106 ? 2.666 -10.290 -5.145 1.00 94.56 106 PRO A N 1
ATOM 859 C CA . PRO A 1 106 ? 3.913 -10.039 -5.847 1.00 94.56 106 PRO A CA 1
ATOM 860 C C . PRO A 1 106 ? 3.917 -8.639 -6.462 1.00 94.56 106 PRO A C 1
ATOM 862 O O . PRO A 1 106 ? 3.035 -8.271 -7.237 1.00 94.56 106 PRO A O 1
ATOM 865 N N . TYR A 1 107 ? 4.938 -7.840 -6.139 1.00 94.88 107 TYR A N 1
ATOM 866 C CA . TYR A 1 107 ? 4.969 -6.434 -6.555 1.00 94.88 107 TYR A CA 1
ATOM 867 C C . TYR A 1 107 ? 4.898 -6.248 -8.076 1.00 94.88 107 TYR A C 1
ATOM 869 O O . TYR A 1 107 ? 4.359 -5.260 -8.566 1.00 94.88 107 TYR A O 1
ATOM 877 N N . HIS A 1 108 ? 5.434 -7.218 -8.814 1.00 93.25 108 HIS A N 1
ATOM 878 C CA . HIS A 1 108 ? 5.320 -7.300 -10.263 1.00 93.25 108 HIS A CA 1
ATOM 879 C C . HIS A 1 108 ? 3.857 -7.267 -10.732 1.00 93.25 108 HIS A C 1
ATOM 881 O O . HIS A 1 108 ? 3.483 -6.395 -11.515 1.00 93.25 108 HIS A O 1
ATOM 887 N N . GLU A 1 109 ? 3.027 -8.154 -10.187 1.00 94.12 109 GLU A N 1
ATOM 888 C CA . GLU A 1 109 ? 1.607 -8.284 -10.522 1.00 94.12 109 GLU A CA 1
ATOM 889 C C . GLU A 1 109 ? 0.812 -7.067 -10.045 1.00 94.12 109 GLU A C 1
ATOM 891 O O . GLU A 1 109 ? -0.011 -6.533 -10.792 1.00 94.12 109 GLU A O 1
ATOM 896 N N . ARG A 1 110 ? 1.116 -6.574 -8.837 1.00 94.94 110 ARG A N 1
ATOM 897 C CA . ARG A 1 110 ? 0.528 -5.351 -8.274 1.00 94.94 110 ARG A CA 1
ATOM 898 C C . ARG A 1 110 ? 0.766 -4.151 -9.188 1.00 94.94 110 ARG A C 1
ATOM 900 O O . ARG A 1 110 ? -0.186 -3.484 -9.578 1.00 94.94 110 ARG A O 1
ATOM 907 N N . ALA A 1 111 ? 2.015 -3.898 -9.576 1.00 95.19 111 ALA A N 1
ATOM 908 C CA . ALA A 1 111 ? 2.352 -2.756 -10.420 1.00 95.19 111 ALA A CA 1
ATOM 909 C C . ALA A 1 111 ? 1.679 -2.839 -11.799 1.00 95.19 111 ALA A C 1
ATOM 911 O O . ALA A 1 111 ? 1.181 -1.829 -12.290 1.00 95.19 111 ALA A O 1
ATOM 912 N N . LEU A 1 112 ? 1.645 -4.020 -12.425 1.00 94.62 112 LEU A N 1
ATOM 913 C CA . LEU A 1 112 ? 0.984 -4.197 -13.721 1.00 94.62 112 LEU A CA 1
ATOM 914 C C . LEU A 1 112 ? -0.531 -3.992 -13.627 1.00 94.62 112 LEU A C 1
ATOM 916 O O . LEU A 1 112 ? -1.094 -3.275 -14.452 1.00 94.62 112 LEU A O 1
ATOM 920 N N . THR A 1 113 ? -1.170 -4.578 -12.613 1.00 93.69 113 THR A N 1
ATOM 921 C CA . THR A 1 113 ? -2.620 -4.474 -12.397 1.00 93.69 113 THR A CA 1
ATOM 922 C C . THR A 1 113 ? -3.031 -3.026 -12.158 1.00 93.69 113 THR A C 1
ATOM 924 O O . THR A 1 113 ? -3.927 -2.513 -12.825 1.00 93.69 113 THR A O 1
ATOM 927 N N . ASP A 1 114 ? -2.328 -2.333 -11.266 1.00 93.25 114 ASP A N 1
ATOM 928 C CA . ASP A 1 114 ? -2.660 -0.961 -10.892 1.00 93.25 114 ASP A CA 1
ATOM 929 C C . ASP A 1 114 ? -2.397 0.029 -12.032 1.00 93.25 114 ASP A C 1
ATOM 931 O O . ASP A 1 114 ? -3.128 1.004 -12.182 1.00 93.25 114 ASP A O 1
ATOM 935 N N . LEU A 1 115 ? -1.365 -0.202 -12.852 1.00 93.31 115 LEU A N 1
ATOM 936 C CA . LEU A 1 115 ? -1.099 0.624 -14.033 1.00 93.31 115 LEU A CA 1
ATOM 937 C C . LEU A 1 115 ? -2.090 0.367 -15.173 1.00 93.31 115 LEU A C 1
ATOM 939 O O . LEU A 1 115 ? -2.299 1.270 -15.975 1.00 93.31 115 LEU A O 1
ATOM 943 N N . ALA A 1 116 ? -2.673 -0.831 -15.258 1.00 90.94 116 ALA A N 1
ATOM 944 C CA . ALA A 1 116 ? -3.693 -1.164 -16.252 1.00 90.94 116 ALA A CA 1
ATOM 945 C C . ALA A 1 116 ? -5.100 -0.689 -15.853 1.00 90.94 116 ALA A C 1
ATOM 947 O O . ALA A 1 116 ? -5.937 -0.479 -16.725 1.00 90.94 116 ALA A O 1
ATOM 948 N N . ALA A 1 117 ? -5.363 -0.535 -14.552 1.00 89.19 117 ALA A N 1
ATOM 949 C CA . ALA A 1 117 ? -6.641 -0.062 -14.019 1.00 89.19 117 ALA A CA 1
ATOM 950 C C . ALA A 1 117 ? -6.785 1.475 -13.993 1.00 89.19 117 ALA A C 1
ATOM 952 O O . ALA A 1 117 ? -7.851 1.971 -13.628 1.00 89.19 117 ALA A O 1
ATOM 953 N N . LYS A 1 118 ? -5.723 2.217 -14.334 1.00 74.12 118 LYS A N 1
ATOM 954 C CA . LYS A 1 118 ? -5.734 3.681 -14.496 1.00 74.12 118 LYS A CA 1
ATOM 955 C C . LYS A 1 118 ? -6.161 4.078 -15.902 1.00 74.12 118 LYS A C 1
ATOM 957 O O . LYS A 1 118 ? -6.897 5.082 -16.000 1.00 74.12 118 LYS A O 1
#